Protein AF-A0A974P440-F1 (afdb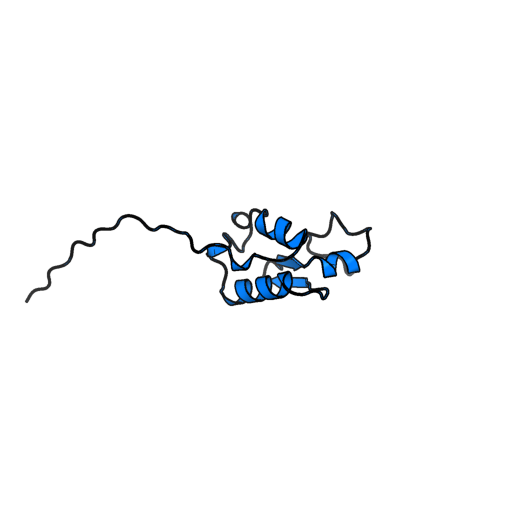_monomer_lite)

Foldseek 3Di:
DDDDDDDDDDDDDDLCPPLCLLPAADPLSVVVVPDQCCPDPQHDSSNHDPVVSPVNSCQRHDLAWDWDQDDPLRQIRTGPNVQVVVDPVCPPPPHRDDPPDDD

Structure (mmCIF, N/CA/C/O backbone):
data_AF-A0A974P440-F1
#
_entry.id   AF-A0A974P440-F1
#
loop_
_atom_site.group_PDB
_atom_site.id
_atom_site.type_symbol
_atom_site.label_atom_id
_atom_site.label_alt_id
_atom_site.label_comp_id
_atom_site.label_asym_id
_atom_site.label_entity_id
_atom_site.label_seq_id
_atom_site.pdbx_PDB_ins_code
_atom_site.Cartn_x
_atom_site.Cartn_y
_atom_site.Cartn_z
_atom_site.occupancy
_atom_site.B_iso_or_equiv
_atom_site.auth_seq_id
_atom_site.auth_comp_id
_atom_site.auth_asym_id
_atom_site.auth_atom_id
_atom_site.pdbx_PDB_model_num
ATOM 1 N N . MET A 1 1 ? -53.856 2.206 -18.378 1.00 37.59 1 MET A N 1
ATOM 2 C CA . MET A 1 1 ? -54.385 1.033 -19.098 1.00 37.59 1 MET A CA 1
ATOM 3 C C . MET A 1 1 ? -53.633 1.001 -20.416 1.00 37.59 1 MET A C 1
ATOM 5 O O . MET A 1 1 ? -53.961 1.790 -21.284 1.00 37.59 1 MET A O 1
ATOM 9 N N . THR A 1 2 ? -52.508 0.320 -20.578 1.00 40.25 2 THR A N 1
ATOM 10 C CA . THR A 1 2 ? -51.754 -0.661 -19.771 1.00 40.25 2 THR A CA 1
ATOM 11 C C . THR A 1 2 ? -50.306 -0.496 -20.277 1.00 40.25 2 THR A C 1
ATOM 13 O O . THR A 1 2 ? -50.114 -0.219 -21.459 1.00 40.25 2 THR A O 1
ATOM 16 N N . ASP A 1 3 ? -49.330 -0.251 -19.401 1.00 45.34 3 ASP A N 1
ATOM 17 C CA . ASP A 1 3 ? -48.274 -1.229 -19.073 1.00 45.34 3 ASP A CA 1
ATOM 18 C C . ASP A 1 3 ? -48.137 -2.347 -20.114 1.00 45.34 3 ASP A C 1
ATOM 20 O O . ASP A 1 3 ? -49.065 -3.123 -20.286 1.00 45.34 3 ASP A O 1
ATOM 24 N N . ASP A 1 4 ? -47.007 -2.417 -20.810 1.00 42.62 4 ASP A N 1
ATOM 25 C CA . ASP A 1 4 ? -46.398 -3.719 -21.054 1.00 42.62 4 ASP A CA 1
ATOM 26 C C . ASP A 1 4 ? -44.930 -3.566 -21.435 1.00 42.62 4 ASP A C 1
ATOM 28 O O . ASP A 1 4 ? -44.497 -2.666 -22.164 1.00 42.62 4 ASP A O 1
ATOM 32 N N . ALA A 1 5 ? -44.164 -4.442 -20.812 1.00 37.19 5 ALA A N 1
ATOM 33 C CA . ALA A 1 5 ? -42.741 -4.381 -20.627 1.00 37.19 5 ALA A CA 1
ATOM 34 C C . ALA A 1 5 ? -41.929 -4.806 -21.862 1.00 37.19 5 ALA A C 1
ATOM 36 O O . ALA A 1 5 ? -42.359 -5.560 -22.727 1.00 37.19 5 ALA A O 1
ATOM 37 N N . LYS A 1 6 ? -40.686 -4.313 -21.856 1.00 41.22 6 LYS A N 1
ATOM 38 C CA . LYS A 1 6 ? -39.433 -4.876 -22.389 1.00 41.22 6 LYS A CA 1
ATOM 39 C C . LYS A 1 6 ? -39.464 -6.312 -22.947 1.00 41.22 6 LYS A C 1
ATOM 41 O O . LYS A 1 6 ? -40.041 -7.214 -22.349 1.00 41.22 6 LYS A O 1
ATOM 46 N N . PRO A 1 7 ? -38.488 -6.586 -23.828 1.00 39.22 7 PRO A N 1
ATOM 47 C CA . PRO A 1 7 ? -37.414 -7.447 -23.339 1.00 39.22 7 PRO A CA 1
ATOM 48 C C . PRO A 1 7 ? -36.061 -6.736 -23.356 1.00 39.22 7 PRO A C 1
ATOM 50 O O . PRO A 1 7 ? -35.609 -6.189 -24.359 1.00 39.22 7 PRO A O 1
ATOM 53 N N . ASN A 1 8 ? -35.420 -6.744 -22.187 1.00 43.06 8 ASN A N 1
ATOM 54 C CA . ASN A 1 8 ? -34.001 -6.467 -22.044 1.00 43.06 8 ASN A CA 1
ATOM 55 C C . ASN A 1 8 ? -33.255 -7.671 -22.615 1.00 43.06 8 ASN A C 1
ATOM 57 O O . ASN A 1 8 ? -33.413 -8.773 -22.097 1.00 43.06 8 ASN A O 1
ATOM 61 N N . ALA A 1 9 ? -32.440 -7.465 -23.641 1.00 47.88 9 ALA A N 1
ATOM 62 C CA . ALA A 1 9 ? -31.432 -8.444 -24.007 1.00 47.88 9 ALA A CA 1
ATOM 63 C C . ALA A 1 9 ? -30.212 -8.231 -23.096 1.00 47.88 9 ALA A C 1
ATOM 65 O O . ALA A 1 9 ? -29.422 -7.310 -23.295 1.00 47.88 9 ALA A O 1
ATOM 66 N N . GLU A 1 10 ? -30.105 -9.055 -22.056 1.00 41.34 10 GLU A N 1
ATOM 67 C CA . GL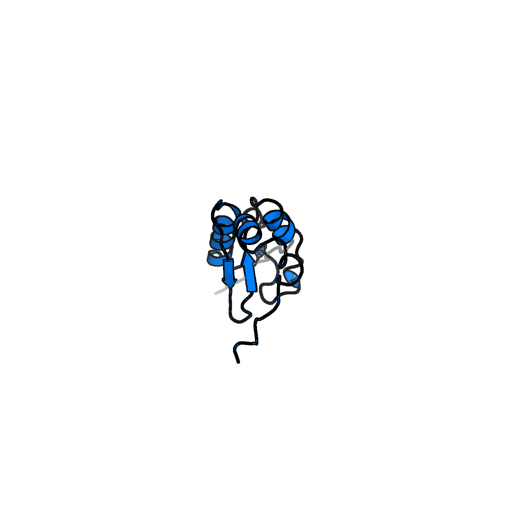U A 1 10 ? -28.856 -9.299 -21.337 1.00 41.34 10 GLU A CA 1
ATOM 68 C C . GLU A 1 10 ? -27.964 -10.249 -22.147 1.00 41.34 10 GLU A C 1
ATOM 70 O O . GLU A 1 10 ? -28.416 -11.321 -22.542 1.00 41.34 10 GLU A O 1
ATOM 75 N N . ALA A 1 11 ? -26.710 -9.838 -22.365 1.00 38.72 11 ALA A N 1
ATOM 76 C CA . ALA A 1 11 ? -25.470 -10.632 -22.471 1.00 38.72 11 ALA A CA 1
ATOM 77 C C . ALA A 1 11 ? -24.423 -9.716 -23.139 1.00 38.72 11 ALA A C 1
ATOM 79 O O . ALA A 1 11 ? -24.649 -9.235 -24.241 1.00 38.72 11 ALA A O 1
ATOM 80 N N . THR A 1 12 ? -23.271 -9.353 -22.584 1.00 37.50 12 THR A N 1
ATOM 81 C CA . THR A 1 12 ? -22.443 -9.932 -21.530 1.00 37.50 12 THR A CA 1
ATOM 82 C C . THR A 1 12 ? -21.580 -8.795 -20.979 1.00 37.50 12 THR A C 1
ATOM 84 O O . THR A 1 12 ? -20.934 -8.072 -21.737 1.00 37.50 12 THR A O 1
ATOM 87 N N . SER A 1 13 ? -21.571 -8.627 -19.660 1.00 40.22 13 SER A N 1
ATOM 88 C CA . SER A 1 13 ? -20.663 -7.724 -18.955 1.00 40.22 13 SER A CA 1
ATOM 89 C C . SER A 1 13 ? -19.210 -8.117 -19.226 1.00 40.22 13 SER A C 1
ATOM 91 O O . SER A 1 13 ? -18.818 -9.243 -18.933 1.00 40.22 13 SER A O 1
ATOM 93 N N . ALA A 1 14 ? -18.391 -7.190 -19.721 1.00 44.06 14 ALA A N 1
ATOM 94 C CA . ALA A 1 14 ? -16.939 -7.298 -19.629 1.00 44.06 14 ALA A CA 1
ATOM 95 C C . ALA A 1 14 ? -16.492 -6.634 -18.312 1.00 44.06 14 ALA A C 1
ATOM 97 O O . ALA A 1 14 ? -16.558 -5.407 -18.211 1.00 44.06 14 ALA A O 1
ATOM 98 N N . PRO A 1 15 ? -16.062 -7.373 -17.271 1.00 42.66 15 PRO A N 1
ATOM 99 C CA . PRO A 1 15 ? -15.506 -6.760 -16.075 1.00 42.66 15 PRO A CA 1
ATOM 100 C C . PRO A 1 15 ? -14.023 -6.478 -16.330 1.00 42.66 15 PRO A C 1
ATOM 102 O O . PRO A 1 15 ? -13.152 -7.271 -15.989 1.00 42.66 15 PRO A O 1
ATOM 105 N N . GLY A 1 16 ? -13.751 -5.354 -16.983 1.00 42.47 16 GLY A N 1
ATOM 106 C CA . GLY A 1 16 ? -12.406 -4.854 -17.254 1.00 42.47 16 GLY A CA 1
ATOM 107 C C . GLY A 1 16 ? -12.262 -3.416 -16.777 1.00 42.47 16 GLY A C 1
ATOM 108 O O . GLY A 1 16 ? -11.884 -2.550 -17.553 1.00 42.47 16 GLY A O 1
ATOM 109 N N . ALA A 1 17 ? -12.616 -3.129 -15.522 1.00 51.84 17 ALA A N 1
ATOM 110 C CA . ALA A 1 17 ? -12.109 -1.924 -14.875 1.00 51.84 17 ALA A CA 1
ATOM 111 C C . ALA A 1 17 ? -10.646 -2.212 -14.531 1.00 51.84 17 ALA A C 1
ATOM 113 O O . ALA A 1 17 ? -10.353 -2.738 -13.460 1.00 51.84 17 ALA A O 1
ATOM 114 N N . SER A 1 18 ? -9.765 -1.978 -15.500 1.00 62.28 18 SER A N 1
ATOM 115 C CA . SER A 1 18 ? -8.334 -2.249 -15.434 1.00 62.28 18 SER A CA 1
ATOM 116 C C . SER A 1 18 ? -7.758 -1.798 -14.093 1.00 62.28 18 SER A C 1
ATOM 118 O O . SER A 1 18 ? -8.023 -0.683 -13.632 1.00 62.28 18 SER A O 1
ATOM 120 N N . ALA A 1 19 ? -6.962 -2.651 -13.449 1.00 74.94 19 ALA A N 1
ATOM 121 C CA . ALA A 1 19 ? -6.271 -2.345 -12.197 1.00 74.94 19 ALA A CA 1
ATOM 122 C C . ALA A 1 19 ? -5.134 -1.311 -12.384 1.00 74.94 19 ALA A C 1
ATOM 124 O O . ALA A 1 19 ? -4.111 -1.368 -11.708 1.00 74.94 19 ALA A O 1
ATOM 125 N N . ASP A 1 20 ? -5.316 -0.338 -13.281 1.00 83.25 20 ASP A N 1
ATOM 126 C CA . ASP A 1 20 ? -4.352 0.695 -13.670 1.00 83.25 20 ASP A CA 1
ATOM 127 C C . ASP A 1 20 ? -3.923 1.558 -12.480 1.00 83.25 20 ASP A C 1
ATOM 129 O O . ASP A 1 20 ? -2.830 2.115 -12.461 1.00 83.25 20 ASP A O 1
ATOM 133 N N . PHE A 1 21 ? -4.764 1.655 -11.448 1.00 85.12 21 PHE A N 1
ATOM 134 C CA . PHE A 1 21 ? -4.424 2.353 -10.208 1.00 85.12 21 PHE A CA 1
ATOM 135 C C . PHE A 1 21 ? -3.303 1.661 -9.411 1.00 85.12 21 PHE A C 1
ATOM 137 O O . PHE A 1 21 ? -2.682 2.309 -8.573 1.00 85.12 21 PHE A O 1
ATOM 144 N N . LEU A 1 22 ? -3.035 0.376 -9.675 1.00 86.50 22 LEU A N 1
ATOM 145 C CA . LEU A 1 22 ? -1.900 -0.364 -9.124 1.00 86.50 22 LEU A CA 1
ATOM 146 C C . LEU A 1 22 ? -0.611 -0.152 -9.931 1.00 86.50 22 LEU A C 1
ATOM 148 O O . LEU A 1 22 ? 0.405 -0.767 -9.612 1.00 86.50 22 LEU A O 1
ATOM 152 N N . ALA A 1 23 ? -0.629 0.654 -10.997 1.00 84.88 23 ALA A N 1
ATOM 153 C CA . ALA A 1 23 ? 0.577 0.986 -11.745 1.00 84.88 23 ALA A CA 1
ATOM 154 C C . ALA A 1 23 ? 1.516 1.885 -10.920 1.00 84.88 23 ALA A C 1
ATOM 156 O O . ALA A 1 23 ? 1.071 2.745 -10.158 1.00 84.88 23 ALA A O 1
ATOM 157 N N . GLY A 1 24 ? 2.825 1.710 -11.113 1.00 82.56 24 GLY A N 1
ATOM 158 C CA . GLY A 1 24 ? 3.861 2.372 -10.315 1.00 82.56 24 GLY A CA 1
ATOM 159 C C . GLY A 1 24 ? 4.392 1.489 -9.185 1.00 82.56 24 GLY A C 1
ATOM 160 O O . GLY A 1 24 ? 3.985 0.336 -9.044 1.00 82.56 24 GLY A O 1
ATOM 161 N N . GLY A 1 25 ? 5.333 2.012 -8.402 1.00 73.94 25 GLY A N 1
ATOM 162 C CA . GLY A 1 25 ? 6.112 1.221 -7.449 1.00 73.94 25 GLY A CA 1
ATOM 163 C C . GLY A 1 25 ? 7.092 0.267 -8.140 1.00 73.94 25 GLY A C 1
ATOM 164 O O . GLY A 1 25 ? 6.848 -0.206 -9.255 1.00 73.94 25 GLY A O 1
ATOM 165 N N . GLY A 1 26 ? 8.216 0.011 -7.478 1.00 86.12 26 GLY A N 1
ATOM 166 C CA . GLY A 1 26 ? 9.233 -0.926 -7.939 1.00 86.12 26 GLY A CA 1
ATOM 167 C C . GLY A 1 26 ? 8.826 -2.361 -7.619 1.00 86.12 26 GLY A C 1
ATOM 168 O O . GLY A 1 26 ? 7.794 -2.860 -8.075 1.00 86.12 26 GLY A O 1
ATOM 169 N N . GLU A 1 27 ? 9.623 -3.003 -6.779 1.00 86.31 27 GLU A N 1
ATOM 170 C CA . GLU A 1 27 ? 9.392 -4.357 -6.293 1.00 86.31 27 GLU A CA 1
ATOM 171 C C . GLU A 1 27 ? 8.059 -4.480 -5.534 1.00 86.31 27 GLU A C 1
ATOM 173 O O . GLU A 1 27 ? 7.306 -5.434 -5.740 1.00 86.31 27 GLU A O 1
ATOM 178 N N . MET A 1 28 ? 7.706 -3.502 -4.695 1.00 87.56 28 MET A N 1
ATOM 179 C CA . MET A 1 28 ? 6.445 -3.541 -3.946 1.00 87.56 28 MET A CA 1
ATOM 180 C C . MET A 1 28 ? 5.226 -3.305 -4.819 1.00 87.56 28 MET A C 1
ATOM 182 O O . MET A 1 28 ? 4.193 -3.935 -4.596 1.00 87.56 28 MET A O 1
ATOM 186 N N . GLY A 1 29 ? 5.348 -2.459 -5.841 1.00 87.19 29 GLY A N 1
ATOM 187 C CA . GLY A 1 29 ? 4.301 -2.319 -6.848 1.00 87.19 29 GLY A CA 1
ATOM 188 C C . GLY A 1 29 ? 4.027 -3.645 -7.550 1.00 87.19 29 GLY A C 1
ATOM 189 O O . GLY A 1 29 ? 2.873 -4.038 -7.713 1.00 87.19 29 GLY A O 1
ATOM 190 N N . GLU A 1 30 ? 5.081 -4.368 -7.930 1.00 88.19 30 GLU A N 1
ATOM 191 C CA . GLU A 1 30 ? 4.956 -5.677 -8.571 1.00 88.19 30 GLU A CA 1
ATOM 192 C C . GLU A 1 30 ? 4.328 -6.713 -7.638 1.00 88.19 30 GLU A C 1
ATOM 194 O O . GLU A 1 30 ? 3.354 -7.367 -8.015 1.00 88.19 30 GLU A O 1
ATOM 199 N N . ARG A 1 31 ? 4.804 -6.802 -6.393 1.00 87.38 31 ARG A N 1
ATOM 200 C CA . ARG A 1 31 ? 4.243 -7.704 -5.378 1.00 87.38 31 ARG A CA 1
ATOM 201 C C . ARG A 1 31 ? 2.764 -7.424 -5.125 1.00 87.38 31 ARG A C 1
ATOM 203 O O . ARG A 1 31 ? 1.971 -8.360 -5.102 1.00 87.38 31 ARG A O 1
ATOM 210 N N . ILE A 1 32 ? 2.375 -6.153 -4.999 1.00 88.56 32 ILE A N 1
ATOM 211 C CA . ILE A 1 32 ? 0.972 -5.754 -4.827 1.00 88.56 32 ILE A CA 1
ATOM 212 C C . ILE A 1 32 ? 0.137 -6.160 -6.049 1.00 88.56 32 ILE A C 1
ATOM 214 O O . ILE A 1 32 ? -0.993 -6.603 -5.877 1.00 88.56 32 ILE A O 1
ATOM 218 N N . ARG A 1 33 ? 0.661 -6.072 -7.276 1.00 88.12 33 ARG A N 1
ATOM 219 C CA . ARG A 1 33 ? -0.068 -6.506 -8.484 1.00 88.12 33 ARG A CA 1
ATOM 220 C C . ARG A 1 33 ? -0.225 -8.024 -8.588 1.00 88.12 33 ARG A C 1
ATOM 222 O O . ARG A 1 33 ? -1.261 -8.487 -9.053 1.00 88.12 33 ARG A O 1
ATOM 229 N N . LEU A 1 34 ? 0.791 -8.784 -8.183 1.00 87.06 34 LEU A N 1
ATOM 230 C CA . LEU A 1 34 ? 0.801 -10.249 -8.272 1.00 87.06 34 LEU A CA 1
ATOM 231 C C . LEU A 1 34 ? 0.069 -10.935 -7.112 1.00 87.06 34 LEU A C 1
ATOM 233 O O . LEU A 1 34 ? -0.256 -12.120 -7.202 1.00 87.06 34 LEU A O 1
ATOM 237 N N . PHE A 1 35 ? -0.179 -10.215 -6.020 1.00 86.44 35 PHE A N 1
ATOM 238 C CA . PHE A 1 35 ? -0.851 -10.762 -4.854 1.00 86.44 35 PHE A CA 1
ATOM 239 C C . PHE A 1 35 ? -2.324 -11.091 -5.150 1.00 86.44 35 PHE A C 1
ATOM 241 O O . PHE A 1 35 ? -3.071 -10.293 -5.718 1.00 86.44 35 PHE A O 1
ATOM 248 N N . ASP A 1 36 ? -2.765 -12.281 -4.732 1.00 86.38 36 ASP A N 1
ATOM 249 C CA . ASP A 1 36 ? -4.139 -12.747 -4.938 1.00 86.38 36 ASP A CA 1
ATOM 250 C C . ASP A 1 36 ? -5.100 -12.127 -3.910 1.00 86.38 36 ASP A C 1
ATOM 252 O O . ASP A 1 36 ? -5.537 -12.760 -2.945 1.00 86.38 36 ASP A O 1
ATOM 256 N N . TRP A 1 37 ? -5.455 -10.861 -4.137 1.00 88.19 37 TRP A N 1
ATOM 257 C CA . TRP A 1 37 ? -6.344 -10.083 -3.268 1.00 88.19 37 TRP A CA 1
ATOM 258 C C . TRP A 1 37 ? -7.736 -10.687 -3.096 1.00 88.19 37 TRP A C 1
ATOM 260 O O . TRP A 1 37 ? -8.405 -10.416 -2.099 1.00 88.19 37 TRP A O 1
ATOM 270 N N . ARG A 1 38 ? -8.167 -11.560 -4.015 1.00 86.69 38 ARG A N 1
ATOM 271 C CA . ARG A 1 38 ? -9.460 -12.255 -3.924 1.00 86.69 38 ARG A CA 1
ATOM 272 C C . ARG A 1 38 ? -9.548 -13.164 -2.700 1.00 86.69 38 ARG A C 1
ATOM 274 O O . ARG A 1 38 ? -10.655 -13.472 -2.274 1.00 86.69 38 ARG A O 1
ATOM 281 N N . LYS A 1 39 ? -8.406 -13.574 -2.142 1.00 85.81 39 LYS A N 1
ATOM 282 C CA . LYS A 1 39 ? -8.314 -14.372 -0.912 1.00 85.81 39 LYS A CA 1
ATOM 283 C C . LYS A 1 39 ? -8.317 -13.533 0.369 1.00 85.81 39 LYS A C 1
ATOM 285 O O . LYS A 1 39 ? -8.289 -14.102 1.453 1.00 85.81 39 LYS A O 1
ATOM 290 N N . THR A 1 40 ? -8.342 -12.207 0.257 1.00 85.69 40 THR A N 1
ATOM 291 C CA . THR A 1 40 ? -8.409 -11.288 1.403 1.00 85.69 40 THR A CA 1
ATOM 292 C C . THR A 1 40 ? -9.800 -10.696 1.555 1.00 85.69 40 THR A C 1
ATOM 294 O O . THR A 1 40 ? -10.595 -10.714 0.614 1.00 85.69 40 THR A O 1
ATOM 297 N N . ALA A 1 41 ? -10.066 -10.091 2.711 1.00 85.62 41 ALA A N 1
ATOM 298 C CA . ALA A 1 41 ? -11.313 -9.379 2.973 1.00 85.62 41 ALA A CA 1
ATOM 299 C C . ALA A 1 41 ? -11.578 -8.204 2.008 1.00 85.62 41 ALA A C 1
ATOM 301 O O . ALA A 1 41 ? -12.726 -7.825 1.794 1.00 85.62 41 ALA A O 1
ATOM 302 N N . LEU A 1 42 ? -10.538 -7.664 1.358 1.00 85.94 42 LEU A N 1
ATOM 303 C CA . LEU A 1 42 ? -10.678 -6.630 0.326 1.00 85.94 42 LEU A CA 1
ATOM 304 C C . LEU A 1 42 ? -11.279 -7.141 -0.986 1.00 85.94 42 LEU A C 1
ATOM 306 O O . LEU A 1 42 ? -11.840 -6.361 -1.760 1.00 85.94 42 LEU A O 1
ATOM 310 N N . GLY A 1 43 ? -11.145 -8.437 -1.261 1.00 88.31 43 GLY A N 1
ATOM 311 C CA . GLY A 1 43 ? -11.562 -9.031 -2.520 1.00 88.31 43 GLY A CA 1
ATOM 312 C C . GLY A 1 43 ? -10.805 -8.480 -3.734 1.00 88.31 43 GLY A C 1
ATOM 313 O O . GLY A 1 43 ? -9.713 -7.920 -3.641 1.00 88.31 43 GLY A O 1
ATOM 314 N N . ALA A 1 44 ? -11.394 -8.679 -4.913 1.00 89.69 44 ALA A N 1
ATOM 315 C CA . ALA A 1 44 ? -10.765 -8.332 -6.183 1.00 89.69 44 ALA A CA 1
ATOM 316 C C . ALA A 1 44 ? -10.479 -6.810 -6.297 1.00 89.69 44 ALA A C 1
ATOM 318 O O . ALA A 1 44 ? -11.378 -6.023 -5.982 1.00 89.69 44 ALA A O 1
ATOM 319 N N . PRO A 1 45 ? -9.292 -6.380 -6.780 1.00 89.50 45 PRO A N 1
ATOM 320 C CA . PRO A 1 45 ? -8.896 -4.965 -6.866 1.00 89.50 45 PRO A CA 1
ATOM 321 C C . PRO A 1 45 ? -9.886 -4.060 -7.603 1.00 89.50 45 PRO A C 1
ATOM 323 O O . PRO A 1 45 ? -10.046 -2.880 -7.280 1.00 89.50 45 PRO A O 1
ATOM 326 N N . GLU A 1 46 ? -10.619 -4.613 -8.564 1.00 87.00 46 GLU A N 1
ATOM 327 C CA . GLU A 1 46 ? -11.630 -3.898 -9.339 1.00 87.00 46 GLU A CA 1
ATOM 328 C C . GLU A 1 46 ? -12.793 -3.424 -8.453 1.00 87.00 46 GLU A C 1
ATOM 330 O O . GLU A 1 46 ? -13.394 -2.381 -8.723 1.00 87.00 46 GLU A O 1
ATOM 335 N N . ARG A 1 47 ? -13.071 -4.144 -7.358 1.00 87.88 47 ARG A N 1
ATOM 336 C CA . ARG A 1 47 ? -14.163 -3.875 -6.409 1.00 87.88 47 ARG A CA 1
ATOM 337 C C . ARG A 1 47 ? -13.754 -3.006 -5.224 1.00 87.88 47 ARG A C 1
ATOM 339 O O . ARG A 1 47 ? -14.607 -2.674 -4.406 1.00 87.88 47 ARG A O 1
ATOM 346 N N . TRP A 1 48 ? -12.483 -2.627 -5.122 1.00 91.56 48 TRP A N 1
ATOM 347 C CA . TRP A 1 48 ? -12.030 -1.802 -4.008 1.00 91.56 48 TRP A CA 1
ATOM 348 C C . TRP A 1 48 ? -12.718 -0.430 -3.993 1.00 91.56 48 TRP A C 1
ATOM 350 O O . TRP A 1 48 ? -12.986 0.133 -5.065 1.00 91.56 48 TRP A O 1
ATOM 360 N N . PRO A 1 49 ? -12.952 0.151 -2.800 1.00 91.25 49 PRO A N 1
ATOM 361 C CA . PRO A 1 49 ? -13.438 1.519 -2.676 1.00 91.25 49 PRO A CA 1
ATOM 362 C C . PRO A 1 49 ? -12.517 2.505 -3.400 1.00 91.25 49 PRO A C 1
ATOM 364 O O . PRO A 1 49 ? -11.293 2.373 -3.364 1.00 91.25 49 PRO A O 1
ATOM 367 N N . GLN A 1 50 ? -13.093 3.537 -4.020 1.00 91.06 50 GLN A N 1
ATOM 368 C CA . GLN A 1 50 ? -12.315 4.537 -4.760 1.00 91.06 50 GLN A CA 1
ATOM 369 C C . GLN A 1 50 ? -11.273 5.247 -3.880 1.00 91.06 50 GLN A C 1
ATOM 371 O O . GLN A 1 50 ? -10.187 5.571 -4.356 1.00 91.06 50 GLN A O 1
ATOM 376 N N . SER A 1 51 ? -11.578 5.457 -2.597 1.00 92.44 51 SER A N 1
ATOM 377 C CA . SER A 1 51 ? -10.637 6.007 -1.617 1.00 92.44 51 SER A CA 1
ATOM 378 C C . SER A 1 51 ? -9.394 5.129 -1.476 1.00 92.44 51 SER A C 1
ATOM 380 O O . SER A 1 51 ? -8.287 5.642 -1.603 1.00 92.44 51 SER A O 1
ATOM 382 N N . LEU A 1 52 ? -9.558 3.810 -1.321 1.00 92.06 52 LEU A N 1
ATOM 383 C CA . LEU A 1 52 ? -8.432 2.877 -1.258 1.00 92.06 52 LEU A CA 1
ATOM 384 C C . LEU A 1 52 ? -7.610 2.901 -2.546 1.00 92.06 52 LEU A C 1
ATOM 386 O O . LEU A 1 52 ? -6.388 2.988 -2.486 1.00 92.06 52 LEU A O 1
ATOM 390 N N . LYS A 1 53 ? -8.264 2.876 -3.713 1.00 92.56 53 LYS A N 1
ATOM 391 C CA . LYS A 1 53 ? -7.572 2.916 -5.012 1.00 92.56 53 LYS A CA 1
ATOM 392 C C . LYS A 1 53 ? -6.680 4.153 -5.141 1.00 92.56 53 LYS A C 1
ATOM 394 O O . LYS A 1 53 ? -5.517 4.038 -5.522 1.00 92.56 53 LYS A O 1
ATOM 399 N N . THR A 1 54 ? -7.205 5.326 -4.785 1.00 93.06 54 THR A N 1
ATOM 400 C CA . THR A 1 54 ? -6.449 6.589 -4.789 1.00 93.06 54 THR A CA 1
ATOM 401 C C . THR A 1 54 ? -5.282 6.545 -3.806 1.00 93.06 54 THR A C 1
ATOM 403 O O . THR A 1 54 ? -4.168 6.939 -4.146 1.00 93.06 54 THR A O 1
ATOM 406 N N . THR A 1 55 ? -5.521 6.029 -2.606 1.00 93.38 55 THR A N 1
ATOM 407 C CA . THR A 1 55 ? -4.522 5.933 -1.544 1.00 93.38 55 THR A CA 1
ATOM 408 C C . THR A 1 55 ? -3.379 4.974 -1.901 1.00 93.38 55 THR A C 1
ATOM 410 O O . THR A 1 55 ? -2.213 5.328 -1.739 1.00 93.38 55 THR A O 1
ATOM 413 N N . VAL A 1 56 ? -3.686 3.800 -2.461 1.00 92.56 56 VAL A N 1
ATOM 414 C CA . VAL A 1 56 ? -2.680 2.838 -2.946 1.00 92.56 56 VAL A CA 1
ATOM 415 C C . VAL A 1 56 ? -1.883 3.430 -4.105 1.00 92.56 56 VAL A C 1
ATOM 417 O O . VAL A 1 56 ? -0.660 3.321 -4.119 1.00 92.56 56 VAL A O 1
ATOM 420 N N . ARG A 1 57 ? -2.542 4.128 -5.036 1.00 92.69 57 ARG A N 1
ATOM 421 C CA . ARG A 1 57 ? -1.847 4.822 -6.126 1.00 92.69 57 ARG A CA 1
ATOM 422 C C . ARG A 1 57 ? -0.863 5.866 -5.597 1.00 92.69 57 ARG A C 1
ATOM 424 O O . ARG A 1 57 ? 0.272 5.916 -6.061 1.00 92.69 57 ARG A O 1
ATOM 431 N N . LEU A 1 58 ? -1.280 6.675 -4.620 1.00 92.25 58 LEU A N 1
ATOM 432 C CA . LEU A 1 58 ? -0.409 7.665 -3.985 1.00 92.25 58 LEU A CA 1
ATOM 433 C C . LEU A 1 58 ? 0.805 6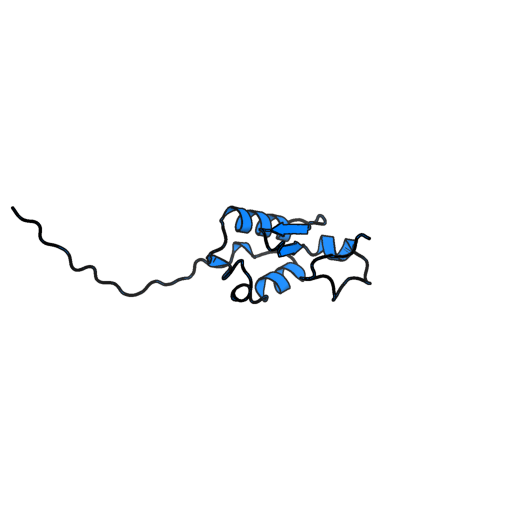.989 -3.338 1.00 92.25 58 LEU A C 1
ATOM 435 O O . LEU A 1 58 ? 1.937 7.399 -3.591 1.00 92.25 58 LEU A O 1
ATOM 439 N N . LEU A 1 59 ? 0.569 5.923 -2.573 1.00 93.75 59 LEU A N 1
ATOM 440 C CA . LEU A 1 59 ? 1.607 5.136 -1.913 1.00 93.75 59 LEU A CA 1
ATOM 441 C C . LEU A 1 59 ? 2.639 4.585 -2.906 1.00 93.75 59 LEU A C 1
ATOM 443 O O . LEU A 1 59 ? 3.838 4.755 -2.690 1.00 93.75 59 LEU A O 1
ATOM 447 N N . LEU A 1 60 ? 2.185 3.988 -4.012 1.00 91.12 60 LEU A N 1
ATOM 448 C CA . LEU A 1 60 ? 3.054 3.428 -5.054 1.00 91.12 60 LEU A CA 1
ATOM 449 C C . LEU A 1 60 ? 3.809 4.501 -5.851 1.00 91.12 60 LEU A C 1
ATOM 451 O O . LEU A 1 60 ? 4.881 4.232 -6.389 1.00 91.12 60 LEU A O 1
ATOM 455 N N . SER A 1 61 ? 3.257 5.712 -5.941 1.00 90.19 61 SER A N 1
ATOM 456 C CA . SER A 1 61 ? 3.892 6.844 -6.628 1.00 90.19 61 SER A CA 1
ATOM 457 C C . SER A 1 61 ? 4.867 7.643 -5.755 1.00 90.19 61 SER A C 1
ATOM 459 O O . SER A 1 61 ? 5.619 8.466 -6.274 1.00 90.19 61 SER A O 1
ATOM 461 N N . SER A 1 62 ? 4.853 7.433 -4.437 1.00 88.25 62 SER A N 1
ATOM 462 C CA . SER A 1 62 ? 5.664 8.197 -3.492 1.00 88.25 62 SER A CA 1
ATOM 463 C C . SER A 1 62 ? 7.080 7.637 -3.372 1.00 88.25 62 SER A C 1
ATOM 465 O O . SER A 1 62 ? 7.268 6.441 -3.167 1.00 88.25 62 SER A O 1
ATOM 467 N N . GLY A 1 63 ? 8.076 8.526 -3.417 1.00 86.62 63 GLY A N 1
ATOM 468 C CA . GLY A 1 63 ? 9.468 8.211 -3.071 1.00 86.62 63 GLY A CA 1
ATOM 469 C C . GLY A 1 63 ? 9.765 8.242 -1.566 1.00 86.62 63 GLY A C 1
ATOM 470 O O . GLY A 1 63 ? 10.889 7.956 -1.166 1.00 86.62 63 GLY A O 1
ATOM 471 N N . HIS A 1 64 ? 8.786 8.599 -0.729 1.00 87.50 64 HIS A N 1
ATOM 472 C CA . HIS A 1 64 ? 8.937 8.618 0.727 1.00 87.50 64 HIS A CA 1
ATOM 473 C C . HIS A 1 64 ? 8.414 7.318 1.348 1.00 87.50 64 HIS A C 1
ATOM 475 O O . HIS A 1 64 ? 7.435 6.773 0.836 1.00 87.50 64 HIS A O 1
ATOM 481 N N . PRO A 1 65 ? 8.992 6.841 2.464 1.00 87.94 65 PRO A N 1
ATOM 482 C CA . PRO A 1 65 ? 8.495 5.673 3.191 1.00 87.94 65 PRO A CA 1
ATOM 483 C C . PRO A 1 65 ? 7.020 5.824 3.579 1.00 87.94 65 PRO A C 1
ATOM 485 O O . PRO A 1 65 ? 6.659 6.754 4.299 1.00 87.94 65 PRO A O 1
ATOM 488 N N . MET A 1 66 ? 6.162 4.916 3.109 1.00 92.31 66 MET A N 1
ATOM 489 C CA . MET A 1 66 ? 4.729 4.921 3.418 1.00 92.31 66 MET A CA 1
ATOM 490 C C . MET A 1 66 ? 4.224 3.517 3.758 1.00 92.31 66 MET A C 1
ATOM 492 O O . MET A 1 66 ? 4.516 2.564 3.038 1.00 92.31 66 MET A O 1
ATOM 496 N N . LEU A 1 67 ? 3.422 3.429 4.824 1.00 89.75 67 LEU A N 1
ATOM 497 C CA . LEU A 1 67 ? 2.668 2.254 5.267 1.00 89.75 67 LEU A CA 1
ATOM 498 C C . LEU A 1 67 ? 1.225 2.679 5.559 1.00 89.75 67 LEU A C 1
ATOM 500 O O . LEU A 1 67 ? 0.991 3.749 6.124 1.00 89.75 67 LEU A O 1
ATOM 504 N N . ILE A 1 68 ? 0.264 1.842 5.184 1.00 90.50 68 ILE A N 1
ATOM 505 C CA . ILE A 1 68 ? -1.165 2.076 5.378 1.00 90.50 68 ILE A CA 1
ATOM 506 C C . ILE A 1 68 ? -1.793 0.801 5.914 1.00 90.50 68 ILE A C 1
ATOM 508 O O . ILE A 1 68 ? -1.625 -0.261 5.319 1.00 90.50 68 ILE A O 1
ATOM 512 N N . TRP A 1 69 ? -2.548 0.932 7.002 1.00 91.00 69 TRP A N 1
ATOM 513 C CA . TRP A 1 69 ? -3.487 -0.085 7.461 1.00 91.00 69 TRP A CA 1
ATOM 514 C C . TRP A 1 69 ? -4.873 0.238 6.931 1.00 91.00 69 TRP A C 1
ATOM 516 O O . TRP A 1 69 ? -5.350 1.367 7.073 1.00 91.00 69 TRP A O 1
ATOM 526 N N . TRP A 1 70 ? -5.512 -0.744 6.308 1.00 90.19 70 TRP A N 1
ATOM 527 C CA . TRP A 1 70 ? -6.823 -0.567 5.713 1.00 90.19 70 TRP A CA 1
ATOM 528 C C . TRP A 1 70 ? -7.857 -1.536 6.275 1.00 90.19 70 TRP A C 1
ATOM 530 O O . TRP A 1 70 ? -7.657 -2.751 6.266 1.00 90.19 70 TRP A O 1
ATOM 540 N N . GLY A 1 71 ? -9.007 -0.975 6.656 1.00 85.69 71 GLY A N 1
ATOM 541 C CA . GLY A 1 71 ? -10.167 -1.729 7.120 1.00 85.69 71 GLY A CA 1
ATOM 542 C C . GLY A 1 71 ? -9.992 -2.330 8.513 1.00 85.69 71 GLY A C 1
ATOM 543 O O . GLY A 1 71 ? -8.996 -2.099 9.195 1.00 85.69 71 GLY A O 1
ATOM 544 N N . GLU A 1 72 ? -10.995 -3.101 8.925 1.00 83.00 72 GLU A N 1
ATOM 545 C CA . GLU A 1 72 ? -11.025 -3.782 10.226 1.00 83.00 72 GLU A CA 1
ATOM 546 C C . GLU A 1 72 ? -10.002 -4.923 10.302 1.00 83.00 72 GLU A C 1
ATOM 548 O O . GLU A 1 72 ? -9.450 -5.188 11.364 1.00 83.00 72 GLU A O 1
ATOM 553 N N . ASP A 1 73 ? -9.666 -5.523 9.157 1.00 83.06 73 ASP A N 1
ATOM 554 C CA . ASP A 1 73 ? -8.655 -6.580 9.040 1.00 83.06 73 ASP A CA 1
ATOM 555 C C . ASP A 1 73 ? -7.208 -6.052 9.027 1.00 83.06 73 ASP A C 1
ATOM 557 O O . ASP A 1 73 ? -6.270 -6.825 8.831 1.00 83.06 73 ASP A O 1
ATOM 561 N N . LEU A 1 74 ? -7.016 -4.736 9.200 1.00 85.56 74 LEU A N 1
ATOM 562 C CA . LEU A 1 74 ? -5.709 -4.067 9.264 1.00 85.56 74 LEU A CA 1
ATOM 563 C C . LEU A 1 74 ? -4.772 -4.448 8.106 1.00 85.56 74 LEU A C 1
ATOM 565 O O . LEU A 1 74 ? -3.568 -4.648 8.291 1.00 85.56 74 LEU A O 1
ATOM 569 N N . ILE A 1 75 ? -5.314 -4.530 6.888 1.00 88.25 75 ILE A N 1
ATOM 570 C CA . ILE A 1 75 ? -4.545 -4.945 5.713 1.00 88.25 75 ILE A CA 1
ATOM 571 C C . ILE A 1 75 ? -3.460 -3.912 5.421 1.00 88.25 75 ILE A C 1
ATOM 573 O O . ILE A 1 75 ? -3.736 -2.719 5.292 1.00 88.25 75 ILE A O 1
ATOM 577 N N . GLN A 1 76 ? -2.224 -4.393 5.316 1.00 89.38 76 GLN A N 1
ATOM 578 C CA . GLN A 1 76 ? -1.035 -3.562 5.180 1.00 89.38 76 GLN A CA 1
ATOM 579 C C . GLN A 1 76 ? -0.661 -3.333 3.719 1.00 89.38 76 GLN A C 1
ATOM 581 O O . GLN A 1 76 ? -0.413 -4.279 2.973 1.00 89.38 76 GLN A O 1
ATOM 586 N N . PHE A 1 77 ? -0.532 -2.063 3.348 1.00 89.75 77 PHE A N 1
ATOM 587 C CA . PHE A 1 77 ? 0.080 -1.625 2.098 1.00 89.75 77 PHE A CA 1
ATOM 588 C C . PHE A 1 77 ? 1.316 -0.802 2.416 1.00 89.75 77 PHE A C 1
ATOM 590 O O . PHE A 1 77 ? 1.219 0.158 3.175 1.00 89.75 77 PHE A O 1
ATOM 597 N N . TYR A 1 78 ? 2.455 -1.124 1.815 1.00 90.31 78 TYR A N 1
ATOM 598 C CA . TYR A 1 78 ?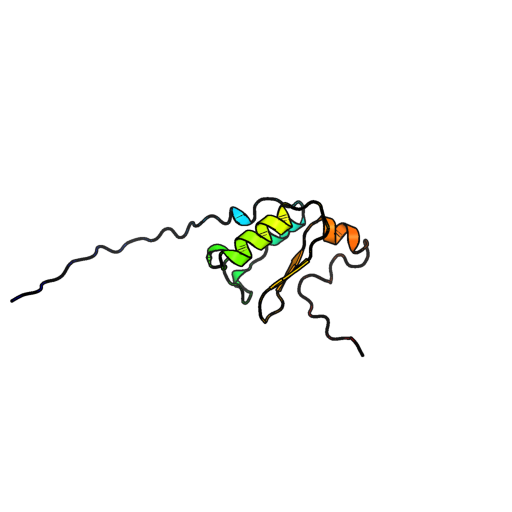 3.663 -0.314 1.939 1.00 90.31 78 TYR A CA 1
ATOM 599 C C . TYR A 1 78 ? 4.451 -0.266 0.636 1.00 90.31 78 TYR A C 1
ATOM 601 O O . TYR A 1 78 ? 4.314 -1.144 -0.219 1.00 90.31 78 TYR A O 1
ATOM 609 N N . ASN A 1 79 ? 5.236 0.797 0.467 1.00 89.94 79 ASN A N 1
ATOM 610 C CA . ASN A 1 79 ? 6.019 1.033 -0.741 1.00 89.94 79 ASN A CA 1
ATOM 611 C C . ASN A 1 79 ? 7.491 0.630 -0.584 1.00 89.94 79 ASN A C 1
ATOM 613 O O . ASN A 1 79 ? 7.970 0.282 0.496 1.00 89.94 79 ASN A O 1
ATOM 617 N N . ASP A 1 80 ? 8.221 0.698 -1.692 1.00 86.19 80 ASP A N 1
ATOM 618 C CA . ASP A 1 80 ? 9.640 0.351 -1.768 1.00 86.19 80 ASP A CA 1
ATOM 619 C C . ASP A 1 80 ? 10.516 1.204 -0.834 1.00 86.19 80 ASP A C 1
ATOM 621 O O . ASP A 1 80 ? 11.463 0.706 -0.232 1.00 86.19 80 ASP A O 1
ATOM 625 N N . ALA A 1 81 ? 10.184 2.486 -0.655 1.00 84.62 81 ALA A N 1
ATOM 626 C CA . ALA A 1 81 ? 10.917 3.369 0.254 1.00 84.62 81 ALA A CA 1
ATOM 627 C C . ALA A 1 81 ? 10.749 2.950 1.728 1.00 84.62 81 ALA A C 1
ATOM 629 O O . ALA A 1 81 ? 11.677 3.081 2.533 1.00 84.62 81 ALA A O 1
ATOM 630 N N . TYR A 1 82 ? 9.583 2.403 2.088 1.00 82.69 82 TYR A N 1
ATOM 631 C CA . TYR A 1 82 ? 9.331 1.860 3.421 1.00 82.69 82 TYR A CA 1
ATOM 632 C C . TYR A 1 82 ? 10.161 0.608 3.695 1.00 82.69 82 TYR A C 1
ATOM 634 O O . TYR A 1 82 ? 10.769 0.498 4.759 1.00 82.69 82 TYR A O 1
ATOM 642 N N . LEU A 1 83 ? 10.277 -0.282 2.708 1.00 73.19 83 LEU A N 1
ATOM 643 C CA . LEU A 1 83 ? 11.175 -1.436 2.779 1.00 73.19 83 LEU A CA 1
ATOM 644 C C . LEU A 1 83 ? 12.630 -1.033 3.038 1.00 73.19 83 LEU A C 1
ATOM 646 O O . LEU A 1 83 ? 13.273 -1.584 3.930 1.00 73.19 83 LEU A O 1
ATOM 650 N N . GLN A 1 84 ? 13.133 -0.034 2.308 1.00 70.50 84 GLN A N 1
ATOM 651 C CA . GLN A 1 84 ? 14.502 0.464 2.483 1.00 70.50 84 GLN A CA 1
ATOM 652 C C . GLN A 1 84 ? 14.743 1.050 3.883 1.00 70.50 84 GLN A C 1
ATOM 654 O O . GLN A 1 84 ? 15.865 1.014 4.383 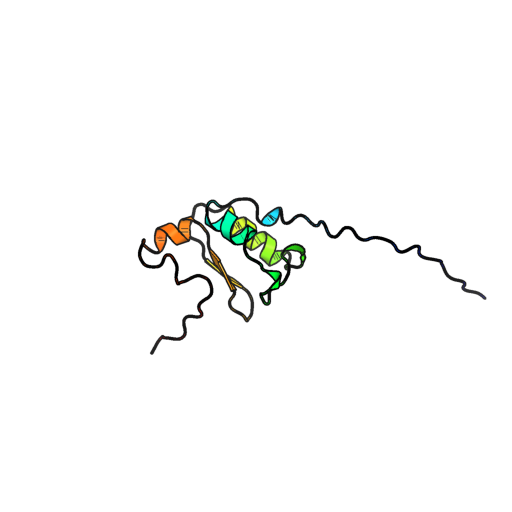1.00 70.50 84 GLN A O 1
ATOM 659 N N . SER A 1 85 ? 13.690 1.552 4.534 1.00 68.75 85 SER A N 1
ATOM 660 C CA . SER A 1 85 ? 13.758 2.136 5.880 1.00 68.75 85 SER A CA 1
ATOM 661 C C . SER A 1 85 ? 13.679 1.099 7.008 1.00 68.75 85 SER A C 1
ATOM 663 O O . SER A 1 85 ? 14.113 1.381 8.121 1.00 68.75 85 SER A O 1
ATOM 665 N N . LEU A 1 86 ? 13.146 -0.099 6.743 1.00 64.94 86 LEU A N 1
ATOM 666 C CA . LEU A 1 86 ? 12.939 -1.164 7.738 1.00 64.94 86 LEU A CA 1
ATOM 667 C C . LEU A 1 86 ? 14.217 -1.933 8.119 1.00 64.94 86 LEU A C 1
ATOM 669 O O . LEU A 1 86 ? 14.182 -2.752 9.039 1.00 64.94 86 LEU A O 1
ATOM 673 N N . GLY A 1 87 ? 15.336 -1.659 7.445 1.00 54.78 87 GLY A N 1
ATOM 674 C CA . GLY A 1 87 ? 16.577 -2.414 7.582 1.00 54.78 87 GLY A CA 1
ATOM 675 C C . GLY A 1 87 ? 16.496 -3.801 6.914 1.00 54.78 87 GLY A C 1
ATOM 676 O O . GLY A 1 87 ? 15.419 -4.391 6.807 1.00 54.78 87 GLY A O 1
ATOM 677 N N . PRO A 1 88 ? 17.629 -4.362 6.455 1.00 57.00 88 PRO A N 1
ATOM 678 C CA . PRO A 1 88 ? 17.662 -5.611 5.683 1.00 57.00 88 PRO A CA 1
ATOM 679 C C . PRO A 1 88 ? 17.152 -6.855 6.441 1.00 57.00 88 PRO A C 1
ATOM 681 O O . PRO A 1 88 ? 16.876 -7.874 5.815 1.00 57.00 88 PRO A O 1
ATOM 684 N N . GLU A 1 89 ? 16.983 -6.789 7.766 1.00 55.88 89 GLU A N 1
ATOM 685 C CA . GLU A 1 89 ? 16.633 -7.945 8.608 1.00 55.88 89 GLU A CA 1
ATOM 686 C C . GLU A 1 89 ? 15.124 -8.239 8.745 1.00 55.88 89 GLU A C 1
ATOM 688 O O . GLU A 1 89 ? 14.762 -9.332 9.174 1.00 55.88 89 GLU A O 1
ATOM 693 N N . ARG A 1 90 ? 14.210 -7.330 8.359 1.00 54.59 90 ARG A N 1
ATOM 694 C CA . ARG A 1 90 ? 12.741 -7.548 8.502 1.00 54.59 90 ARG A CA 1
ATOM 695 C C . ARG A 1 90 ? 12.036 -8.012 7.219 1.00 54.59 90 ARG A C 1
ATOM 697 O O . ARG A 1 90 ? 10.809 -8.092 7.163 1.00 54.59 90 ARG A O 1
ATOM 704 N N . HIS A 1 91 ? 12.812 -8.308 6.182 1.00 52.38 91 HIS A N 1
ATOM 705 C CA . HIS A 1 91 ? 12.377 -8.227 4.790 1.00 52.38 91 HIS A CA 1
ATOM 706 C C . HIS A 1 91 ? 11.674 -9.466 4.172 1.00 52.38 91 HIS A C 1
ATOM 708 O O . HIS A 1 91 ? 11.289 -9.393 3.003 1.00 52.38 91 HIS A O 1
ATOM 714 N N . PRO A 1 92 ? 11.430 -10.584 4.891 1.00 50.06 92 PRO A N 1
ATOM 715 C CA . PRO A 1 92 ? 10.438 -11.566 4.412 1.00 50.06 92 PRO A CA 1
ATOM 716 C C . PRO A 1 92 ? 9.229 -11.797 5.335 1.00 50.06 92 PRO A C 1
ATOM 718 O O . PRO A 1 92 ? 8.226 -12.325 4.867 1.00 50.06 92 PRO A O 1
ATOM 721 N N . SER A 1 93 ? 9.286 -11.423 6.617 1.00 52.66 93 SER A N 1
ATOM 722 C CA . SER A 1 93 ? 8.328 -11.917 7.629 1.00 52.66 93 SER A CA 1
ATOM 723 C C . SER A 1 93 ? 7.172 -10.963 7.956 1.00 52.66 93 SER A C 1
ATOM 725 O O . SER A 1 93 ? 6.249 -11.353 8.662 1.00 52.66 93 SER A O 1
ATOM 727 N N . ALA A 1 94 ? 7.229 -9.705 7.507 1.00 53.09 94 ALA A N 1
ATOM 728 C CA . ALA A 1 94 ? 6.327 -8.648 7.981 1.00 53.09 94 ALA A CA 1
ATOM 729 C C . ALA A 1 94 ? 5.072 -8.428 7.114 1.00 53.09 94 ALA A C 1
ATOM 731 O O . ALA A 1 94 ? 4.140 -7.753 7.549 1.00 53.09 94 ALA A O 1
ATOM 732 N N . LEU A 1 95 ? 5.012 -8.987 5.900 1.00 52.66 95 LEU A N 1
ATOM 733 C CA . LEU A 1 95 ? 3.828 -8.850 5.052 1.00 52.66 95 LEU A CA 1
ATOM 734 C C . LEU A 1 95 ? 2.700 -9.744 5.599 1.00 52.66 95 LEU A C 1
ATOM 736 O O . LEU A 1 95 ? 2.742 -10.962 5.447 1.00 52.66 95 LEU A O 1
ATOM 740 N N . GLY A 1 96 ? 1.682 -9.136 6.213 1.00 52.84 96 GLY A N 1
ATOM 741 C CA . GLY A 1 96 ? 0.456 -9.832 6.625 1.00 52.84 96 GLY A CA 1
ATOM 742 C C . GLY A 1 96 ? 0.449 -10.420 8.040 1.00 52.84 96 GLY A C 1
ATOM 743 O O . GLY A 1 96 ? -0.432 -11.222 8.335 1.00 52.84 96 GLY A O 1
ATOM 744 N N . ILE A 1 97 ? 1.374 -10.029 8.924 1.00 60.12 97 ILE A N 1
ATOM 745 C CA . ILE A 1 97 ? 1.318 -10.425 10.340 1.00 60.12 97 ILE A CA 1
ATOM 746 C C . ILE A 1 97 ? 0.798 -9.260 11.189 1.00 60.12 97 ILE A C 1
ATOM 748 O O . ILE A 1 97 ? 1.344 -8.156 11.160 1.00 60.12 97 ILE A O 1
ATOM 752 N N . ALA A 1 98 ? -0.278 -9.524 11.934 1.00 50.88 98 ALA A N 1
ATOM 753 C CA . ALA A 1 98 ? -0.753 -8.668 13.010 1.00 50.88 98 ALA A CA 1
ATOM 754 C C . ALA A 1 98 ? 0.265 -8.708 14.156 1.00 50.88 98 ALA A C 1
ATOM 756 O O . ALA A 1 98 ? 0.573 -9.782 14.675 1.00 50.88 98 ALA A O 1
ATOM 757 N N . ASP A 1 99 ? 0.794 -7.549 14.541 1.00 45.53 99 ASP A N 1
ATOM 758 C CA . ASP A 1 99 ? 1.622 -7.443 15.736 1.00 45.53 99 ASP A CA 1
ATOM 759 C C . ASP A 1 99 ? 0.714 -7.558 16.966 1.00 45.53 99 ASP A C 1
ATOM 761 O O . ASP A 1 99 ? 0.016 -6.619 17.346 1.00 45.53 99 ASP A O 1
ATOM 765 N N . ALA A 1 100 ? 0.665 -8.756 17.540 1.00 55.09 100 ALA A N 1
ATOM 766 C CA . ALA A 1 100 ? 0.034 -9.021 18.820 1.00 55.09 100 ALA A CA 1
ATOM 767 C C . ALA A 1 100 ? 1.109 -9.312 19.866 1.00 55.09 100 ALA A C 1
ATOM 769 O O . ALA A 1 100 ? 1.073 -10.366 20.498 1.00 55.09 100 ALA A O 1
ATOM 770 N N . THR A 1 101 ? 2.100 -8.437 20.059 1.00 47.88 101 THR A N 1
ATOM 771 C CA . THR A 1 101 ? 2.897 -8.475 21.295 1.00 47.88 101 THR A CA 1
ATOM 772 C C . THR A 1 101 ? 3.475 -7.107 21.669 1.00 47.88 101 THR A C 1
ATOM 774 O O . THR A 1 101 ? 4.639 -6.812 21.423 1.00 47.88 101 THR A O 1
ATOM 777 N N . ALA A 1 102 ? 2.682 -6.302 22.377 1.00 39.22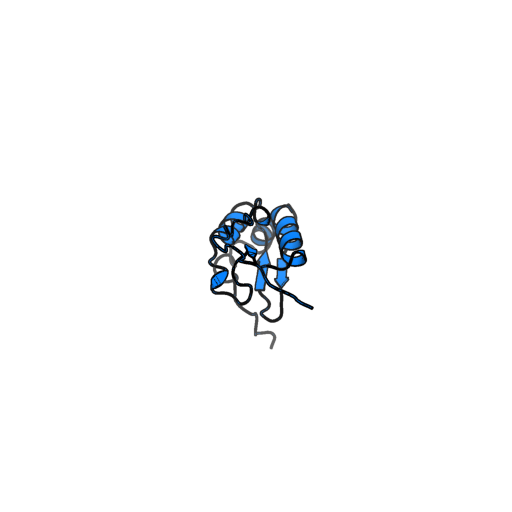 102 ALA A N 1
ATOM 778 C CA . ALA A 1 102 ? 3.213 -5.356 23.356 1.00 39.22 102 ALA A CA 1
ATOM 779 C C . ALA A 1 102 ? 2.698 -5.787 24.736 1.00 39.22 102 ALA A C 1
ATOM 781 O O . ALA A 1 102 ? 1.589 -5.430 25.136 1.00 39.22 102 ALA A O 1
ATOM 782 N N . GLY A 1 103 ? 3.474 -6.657 25.385 1.00 40.38 103 GLY A N 1
ATOM 783 C CA . GLY A 1 103 ? 3.401 -6.938 26.820 1.00 40.38 103 GLY A CA 1
ATOM 784 C C . GLY A 1 103 ? 4.473 -6.159 27.565 1.00 40.38 103 GLY A C 1
ATOM 785 O O . GLY A 1 103 ? 5.462 -5.761 26.906 1.00 40.38 103 GLY A O 1
#

Sequence (103 aa):
MTDDAKPNAEATSAPGASADFLAGGGEMGERIRLFDWRKTALGAPERWPQSLKTTVRLLLSSGHPMLIWWGEDLIQFYNDAYLQSLGPERHPSALGIADATAG

Radius of gyration: 19.39 Å; chains: 1; bounding box: 72×23×51 Å

Organism: NCBI:txid2803784

pLDDT: mean 73.31, std 19.76, range [37.19, 93.75]

Secondary structure (DSSP, 8-state):
-------------------GGG---SHHHHHHHHS-GGGSTT--GGGS-HHHHHHHHHHHH-SS--EEEETTTTEEEE-HHHHHHS-GGGTTT-TT-------